Protein AF-A0A2V8UKZ5-F1 (afdb_monomer_lite)

Structure (mmCIF, N/CA/C/O backbone):
data_AF-A0A2V8UKZ5-F1
#
_entry.id   AF-A0A2V8UKZ5-F1
#
loop_
_atom_site.group_PDB
_atom_site.id
_atom_site.type_symbol
_atom_site.label_atom_id
_atom_site.label_alt_id
_atom_site.label_comp_id
_atom_site.label_asym_id
_atom_site.label_entity_id
_atom_site.label_seq_id
_atom_site.pdbx_PDB_ins_code
_atom_site.Cartn_x
_atom_site.Cartn_y
_atom_site.Cartn_z
_atom_site.occupancy
_atom_site.B_iso_or_equiv
_atom_site.auth_seq_id
_atom_site.auth_comp_id
_atom_site.auth_asym_id
_atom_site.auth_atom_id
_atom_site.pdbx_PDB_model_num
ATOM 1 N N . MET A 1 1 ? 8.147 0.205 14.713 1.00 54.38 1 MET A N 1
ATOM 2 C CA . MET A 1 1 ? 8.086 -0.951 13.786 1.00 54.38 1 MET A CA 1
ATOM 3 C C . MET A 1 1 ? 7.005 -0.807 12.683 1.00 54.38 1 MET A C 1
ATOM 5 O O . MET A 1 1 ? 6.117 -1.644 12.615 1.00 54.38 1 MET A O 1
ATOM 9 N N . PRO A 1 2 ? 7.033 0.205 11.784 1.00 68.38 2 PRO A N 1
ATOM 10 C CA . PRO A 1 2 ? 6.020 0.344 10.715 1.00 68.38 2 PRO A CA 1
ATOM 11 C C . PRO A 1 2 ? 6.376 -0.354 9.383 1.00 68.38 2 PRO A C 1
ATOM 13 O O . PRO A 1 2 ? 5.512 -0.553 8.536 1.00 68.38 2 PRO A O 1
ATOM 16 N N . ARG A 1 3 ? 7.642 -0.746 9.174 1.00 78.19 3 ARG A N 1
ATOM 17 C CA . ARG A 1 3 ? 8.151 -1.186 7.857 1.00 78.19 3 ARG A CA 1
ATOM 18 C C . ARG A 1 3 ? 7.547 -2.507 7.365 1.00 78.19 3 ARG A C 1
ATOM 20 O O . ARG A 1 3 ? 7.224 -2.621 6.189 1.00 78.19 3 ARG A O 1
ATOM 27 N N . PHE A 1 4 ? 7.362 -3.474 8.267 1.00 84.56 4 PHE A N 1
ATOM 28 C CA . PHE A 1 4 ? 6.764 -4.772 7.941 1.00 84.56 4 PHE A CA 1
ATOM 29 C C . PHE A 1 4 ? 5.294 -4.636 7.529 1.00 84.56 4 PHE A C 1
ATOM 31 O O . PHE A 1 4 ? 4.895 -5.182 6.507 1.00 84.56 4 PHE A O 1
ATOM 38 N N . ARG A 1 5 ? 4.504 -3.848 8.272 1.00 86.75 5 ARG A N 1
ATOM 39 C CA . ARG A 1 5 ? 3.077 -3.638 7.982 1.00 86.75 5 ARG A CA 1
ATOM 40 C C . ARG A 1 5 ? 2.859 -2.988 6.614 1.00 86.75 5 ARG A C 1
ATOM 42 O O . ARG A 1 5 ? 1.991 -3.421 5.865 1.00 86.75 5 ARG A O 1
ATOM 49 N N . VAL A 1 6 ? 3.693 -2.006 6.263 1.00 85.50 6 VAL A N 1
ATOM 50 C CA . VAL A 1 6 ? 3.673 -1.372 4.934 1.00 85.50 6 VAL A CA 1
ATOM 51 C C . VAL A 1 6 ? 4.002 -2.389 3.841 1.00 85.50 6 VAL A C 1
ATOM 53 O O . VAL A 1 6 ? 3.279 -2.473 2.851 1.00 85.50 6 VAL A O 1
ATOM 56 N N . LEU A 1 7 ? 5.064 -3.183 4.021 1.00 87.38 7 LEU A N 1
ATOM 57 C CA . LEU A 1 7 ? 5.463 -4.209 3.053 1.00 87.38 7 LEU A CA 1
ATOM 58 C C . LEU A 1 7 ? 4.358 -5.257 2.852 1.00 87.38 7 LEU A C 1
ATOM 60 O O . LEU A 1 7 ? 4.029 -5.588 1.715 1.00 87.38 7 LEU A O 1
ATOM 64 N N . TYR A 1 8 ? 3.766 -5.737 3.947 1.00 90.31 8 TYR A N 1
ATOM 65 C CA . TYR A 1 8 ? 2.678 -6.711 3.938 1.00 90.31 8 TYR A CA 1
ATOM 66 C C . TYR A 1 8 ? 1.454 -6.191 3.175 1.00 90.31 8 TYR A C 1
ATOM 68 O O . TYR A 1 8 ? 1.010 -6.834 2.222 1.00 90.31 8 TYR A O 1
ATOM 76 N N . ALA A 1 9 ? 0.976 -4.992 3.530 1.00 89.88 9 ALA A N 1
ATOM 77 C CA . ALA A 1 9 ? -0.167 -4.355 2.880 1.00 89.88 9 ALA A CA 1
ATOM 78 C C . ALA A 1 9 ? 0.074 -4.161 1.377 1.00 89.88 9 ALA A C 1
ATOM 80 O O . ALA A 1 9 ? -0.758 -4.530 0.554 1.00 89.88 9 ALA A O 1
ATOM 81 N N . THR A 1 10 ? 1.250 -3.645 1.014 1.00 88.25 10 THR A N 1
ATOM 82 C CA . THR A 1 10 ? 1.613 -3.372 -0.384 1.00 88.25 10 THR A CA 1
ATOM 83 C C . THR A 1 10 ? 1.666 -4.655 -1.210 1.00 88.25 10 THR A C 1
ATOM 85 O O . THR A 1 10 ? 1.149 -4.698 -2.324 1.00 88.25 10 THR A O 1
ATOM 88 N N . ARG A 1 11 ? 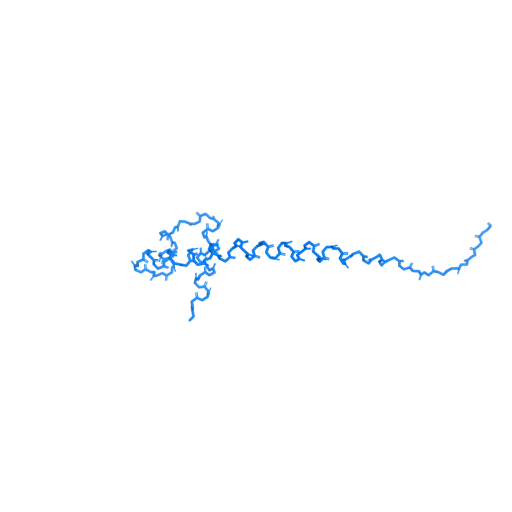2.274 -5.720 -0.671 1.00 89.25 11 ARG A N 1
ATOM 89 C CA . ARG A 1 11 ? 2.415 -6.995 -1.383 1.00 89.25 11 ARG A CA 1
ATOM 90 C C . ARG A 1 11 ? 1.061 -7.652 -1.615 1.00 89.25 11 ARG A C 1
ATOM 92 O O . ARG A 1 11 ? 0.768 -8.049 -2.735 1.00 89.25 11 ARG A O 1
ATOM 99 N N . ARG A 1 12 ? 0.225 -7.739 -0.579 1.00 90.94 12 ARG A N 1
ATOM 100 C CA . ARG A 1 12 ? -1.121 -8.320 -0.688 1.00 90.94 12 ARG A CA 1
ATOM 101 C C . ARG A 1 12 ? -2.001 -7.511 -1.641 1.00 90.94 12 ARG A C 1
ATOM 103 O O . ARG A 1 12 ? -2.667 -8.102 -2.482 1.00 90.94 12 ARG A O 1
ATOM 110 N N . HIS A 1 13 ? -1.930 -6.181 -1.582 1.00 89.62 13 HIS A N 1
ATOM 111 C CA . HIS A 1 13 ? -2.660 -5.323 -2.511 1.00 89.62 13 HIS A CA 1
ATOM 112 C C . HIS A 1 13 ? -2.223 -5.533 -3.971 1.00 89.62 13 HIS A C 1
ATOM 114 O O . HIS A 1 13 ? -3.067 -5.631 -4.855 1.00 89.62 13 HIS A O 1
ATOM 120 N N . HIS A 1 14 ? -0.920 -5.710 -4.232 1.00 85.50 14 HIS A N 1
ATOM 121 C CA . HIS A 1 14 ? -0.420 -6.080 -5.565 1.00 85.50 14 HIS A CA 1
ATOM 122 C C . HIS A 1 14 ? -0.925 -7.443 -6.062 1.00 85.50 14 HIS A C 1
ATOM 124 O O . HIS A 1 14 ? -1.023 -7.644 -7.268 1.00 85.50 14 HIS A O 1
ATOM 130 N N . HIS A 1 15 ? -1.263 -8.362 -5.156 1.00 87.94 15 HIS A N 1
ATOM 131 C CA . HIS A 1 15 ? -1.906 -9.636 -5.487 1.00 87.94 15 HIS A CA 1
ATOM 132 C C . HIS A 1 15 ? -3.438 -9.530 -5.616 1.00 87.94 15 HIS A C 1
ATOM 134 O O . HIS A 1 15 ? -4.102 -10.553 -5.743 1.00 87.94 15 HIS A O 1
ATOM 140 N N . GLY A 1 16 ? -4.001 -8.316 -5.589 1.00 87.56 16 GLY A N 1
ATOM 141 C CA . GLY A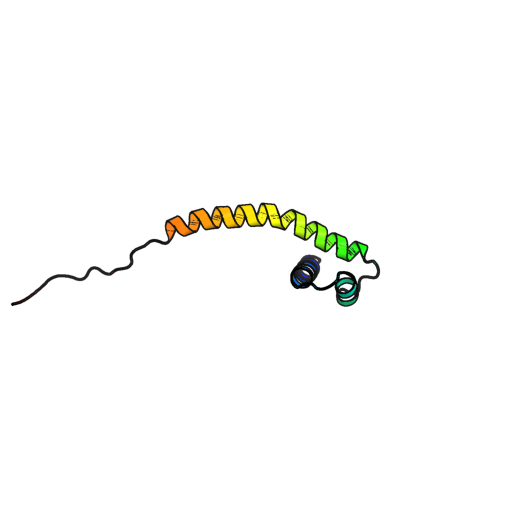 1 16 ? -5.434 -8.072 -5.763 1.00 87.56 16 GLY A CA 1
ATOM 142 C C . GLY A 1 16 ? -6.262 -8.183 -4.482 1.00 87.56 16 GLY A C 1
ATOM 143 O O . GLY A 1 16 ? -7.485 -8.237 -4.560 1.00 87.56 16 GLY A O 1
ATOM 144 N N . VAL A 1 17 ? -5.629 -8.221 -3.304 1.00 89.94 17 VAL A N 1
ATOM 145 C CA . VAL A 1 17 ? -6.360 -8.225 -2.028 1.00 89.94 17 VAL A CA 1
ATOM 146 C C . VAL A 1 17 ? -6.975 -6.851 -1.777 1.00 89.94 17 VAL A C 1
ATOM 148 O O . VAL A 1 17 ? -6.298 -5.819 -1.878 1.00 89.94 17 VAL A O 1
ATOM 151 N N . ASP A 1 18 ? -8.258 -6.859 -1.421 1.00 90.62 18 ASP A N 1
ATOM 152 C CA . ASP A 1 18 ? -9.009 -5.651 -1.120 1.00 90.62 18 ASP A CA 1
ATOM 153 C C . ASP A 1 18 ? -8.506 -4.954 0.154 1.00 90.62 18 ASP A C 1
ATOM 155 O O . ASP A 1 18 ? -8.055 -5.579 1.121 1.00 90.62 18 ASP A O 1
ATOM 159 N N . ILE A 1 19 ? -8.602 -3.628 0.160 1.00 89.25 19 ILE A N 1
ATOM 160 C CA . ILE A 1 19 ? -8.115 -2.790 1.253 1.00 89.25 19 ILE A CA 1
ATOM 161 C C . ILE A 1 19 ? -8.855 -3.050 2.572 1.00 89.25 19 ILE A C 1
ATOM 163 O O . ILE A 1 19 ? -8.239 -2.946 3.637 1.00 89.25 19 ILE A O 1
ATOM 167 N N . GLU A 1 20 ? -10.131 -3.442 2.522 1.00 91.00 20 GLU A N 1
ATOM 168 C CA . GLU A 1 20 ? -10.916 -3.753 3.719 1.00 91.00 20 GLU A CA 1
ATOM 169 C C . GLU A 1 20 ? -10.439 -5.054 4.375 1.00 91.00 20 GLU A C 1
ATOM 171 O O . GLU A 1 20 ? -10.329 -5.145 5.598 1.00 91.00 20 GLU A O 1
ATOM 176 N N . THR A 1 21 ? -10.029 -6.029 3.561 1.00 91.88 21 THR A N 1
ATOM 177 C CA . THR A 1 21 ? -9.395 -7.260 4.055 1.00 91.88 21 THR A CA 1
ATOM 178 C C . THR A 1 21 ? -8.066 -6.935 4.740 1.00 91.88 21 THR A C 1
ATOM 180 O O . THR A 1 21 ? -7.808 -7.380 5.856 1.00 91.88 21 THR A O 1
ATOM 183 N N . LEU A 1 22 ? -7.246 -6.072 4.130 1.00 91.56 22 LEU A N 1
ATOM 184 C CA . LEU A 1 22 ? -5.975 -5.639 4.724 1.00 91.56 22 LEU A CA 1
ATOM 185 C C . LEU A 1 22 ? -6.168 -4.877 6.036 1.00 91.56 22 LEU A C 1
ATOM 187 O O . LEU A 1 22 ? -5.350 -5.009 6.946 1.00 91.56 22 LEU A O 1
ATOM 191 N N . ARG A 1 23 ? -7.238 -4.085 6.155 1.00 93.44 23 ARG A N 1
ATOM 192 C CA . ARG A 1 23 ? -7.597 -3.392 7.398 1.00 93.44 23 ARG A CA 1
ATOM 193 C C . ARG A 1 23 ? -7.835 -4.389 8.534 1.00 93.44 23 ARG A C 1
ATOM 195 O O . ARG A 1 23 ? -7.285 -4.197 9.619 1.00 93.44 23 ARG A O 1
ATOM 202 N N . GLN A 1 24 ? -8.599 -5.447 8.269 1.00 92.38 24 GLN A N 1
ATOM 203 C CA . GLN A 1 24 ? -8.899 -6.495 9.247 1.00 92.38 24 GLN A CA 1
ATOM 204 C C . GLN A 1 24 ? -7.641 -7.289 9.629 1.00 92.38 24 GLN A C 1
ATOM 206 O O . GLN A 1 24 ? -7.358 -7.445 10.814 1.00 92.38 24 GLN A O 1
ATOM 211 N N . GLU A 1 25 ? -6.828 -7.696 8.651 1.00 90.31 25 GLU A N 1
ATOM 212 C CA . GLU A 1 25 ? -5.588 -8.458 8.885 1.00 90.31 25 GLU A CA 1
ATOM 213 C C . GLU A 1 25 ? -4.535 -7.672 9.677 1.00 90.31 25 GLU A C 1
ATOM 215 O O . GLU A 1 25 ? -3.779 -8.238 10.467 1.00 90.31 25 GLU A O 1
ATOM 220 N N . LEU A 1 26 ? -4.483 -6.353 9.486 1.00 89.75 26 LEU A N 1
ATOM 221 C CA . LEU A 1 26 ? -3.574 -5.470 10.218 1.00 89.75 26 LEU A CA 1
ATOM 222 C C . LEU A 1 26 ? -4.124 -5.037 11.586 1.00 89.75 26 LEU A C 1
ATOM 224 O O . LEU A 1 26 ? -3.382 -4.427 12.369 1.00 89.75 26 LEU A O 1
ATOM 228 N N . GLY A 1 27 ? -5.397 -5.329 11.870 1.00 91.31 27 GLY A N 1
ATOM 229 C CA . GLY A 1 27 ? -6.093 -4.896 13.081 1.00 91.31 27 GLY A CA 1
ATOM 230 C C . GLY A 1 27 ? -6.272 -3.379 13.152 1.00 91.31 27 GLY A C 1
ATOM 231 O O . GLY A 1 27 ? -6.151 -2.792 14.225 1.00 91.31 27 GLY A O 1
ATOM 232 N N . HIS A 1 28 ? -6.479 -2.715 12.013 1.00 90.44 28 HIS A N 1
ATOM 233 C CA . HIS A 1 28 ? -6.687 -1.270 11.979 1.00 90.44 28 HIS A CA 1
ATOM 234 C C . HIS A 1 28 ? -8.166 -0.927 12.192 1.00 90.44 28 HIS A C 1
ATOM 236 O O . HIS A 1 28 ? -9.040 -1.345 11.432 1.00 90.44 28 HIS A O 1
ATOM 242 N N . SER A 1 29 ? -8.452 -0.094 13.190 1.00 88.94 29 SER A N 1
ATOM 243 C CA . SER A 1 29 ? -9.812 0.409 13.416 1.00 88.94 29 SER A CA 1
ATOM 244 C C . SER A 1 29 ? -10.283 1.332 12.289 1.00 88.94 29 SER A C 1
ATOM 246 O O . SER A 1 29 ? -11.465 1.348 11.974 1.00 88.94 29 SER A O 1
ATOM 248 N N . ASP A 1 30 ? -9.355 2.048 11.648 1.00 89.50 30 ASP A N 1
ATOM 249 C CA . ASP A 1 30 ? -9.632 2.997 10.569 1.00 89.50 30 ASP A CA 1
ATOM 250 C C . ASP A 1 30 ? -8.928 2.589 9.265 1.00 89.50 30 ASP A C 1
ATOM 252 O O . ASP A 1 30 ? -7.714 2.346 9.223 1.00 89.50 30 ASP A O 1
ATOM 256 N N . ILE A 1 31 ? -9.699 2.570 8.178 1.00 89.75 31 ILE A N 1
ATOM 257 C CA . ILE A 1 31 ? -9.228 2.284 6.823 1.00 89.75 31 ILE A CA 1
ATOM 258 C C . ILE A 1 31 ? -8.190 3.303 6.337 1.00 89.75 31 ILE A C 1
ATOM 260 O O . ILE A 1 31 ? -7.289 2.955 5.565 1.00 89.75 31 ILE A O 1
ATOM 264 N N . THR A 1 32 ? -8.245 4.539 6.841 1.00 90.88 32 THR A N 1
ATOM 265 C CA . THR A 1 32 ? -7.311 5.619 6.488 1.00 90.88 32 THR A CA 1
ATOM 266 C C . THR A 1 32 ? -5.864 5.237 6.797 1.00 90.88 32 THR A C 1
ATOM 268 O O . THR A 1 32 ? -4.954 5.564 6.031 1.00 90.88 32 THR A O 1
ATOM 271 N N . THR A 1 33 ? -5.634 4.470 7.867 1.00 88.12 33 THR A N 1
ATOM 272 C CA . THR A 1 33 ? -4.288 4.010 8.246 1.00 88.12 33 THR A CA 1
ATOM 273 C C . THR A 1 33 ? -3.718 3.052 7.198 1.00 88.12 33 THR A C 1
A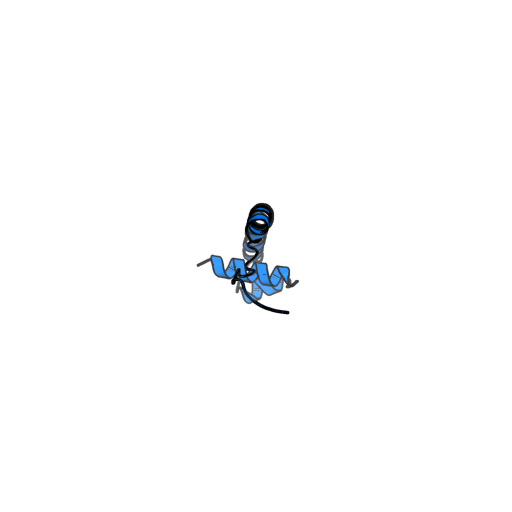TOM 275 O O . THR A 1 33 ? -2.560 3.178 6.792 1.00 88.12 33 THR A O 1
ATOM 278 N N . THR A 1 34 ? -4.545 2.138 6.685 1.00 88.81 34 THR A N 1
ATOM 279 C CA . THR A 1 34 ? -4.166 1.228 5.594 1.00 88.81 34 THR A CA 1
ATOM 280 C C . THR A 1 34 ? -3.927 1.998 4.290 1.00 88.81 34 THR A C 1
ATOM 282 O O . THR A 1 34 ? -2.942 1.740 3.597 1.00 88.81 34 THR A O 1
ATOM 285 N N . GLN A 1 35 ? -4.744 3.013 3.986 1.00 89.38 35 GLN A N 1
ATOM 286 C CA . GLN A 1 35 ? -4.538 3.870 2.810 1.00 89.38 35 GLN A CA 1
ATOM 287 C C . GLN A 1 35 ? -3.196 4.621 2.846 1.00 89.38 35 GLN A C 1
ATOM 289 O O . GLN A 1 35 ? -2.541 4.758 1.812 1.00 89.38 35 GLN A O 1
ATOM 294 N N . ILE A 1 36 ? -2.748 5.091 4.017 1.00 88.44 36 ILE A N 1
ATOM 295 C CA . ILE A 1 36 ? -1.447 5.770 4.168 1.00 88.44 36 ILE A CA 1
ATOM 296 C C . ILE A 1 36 ? -0.287 4.837 3.790 1.00 88.44 36 ILE A C 1
ATOM 298 O O . ILE A 1 36 ? 0.674 5.278 3.145 1.00 88.44 36 ILE A O 1
ATOM 302 N N . TYR A 1 37 ? -0.378 3.551 4.139 1.00 84.81 37 TYR A N 1
ATOM 303 C CA . TYR A 1 37 ? 0.630 2.557 3.760 1.00 84.81 37 TYR A CA 1
ATOM 304 C C . TYR A 1 37 ? 0.694 2.367 2.244 1.00 84.81 37 TYR A C 1
ATOM 306 O O . TYR A 1 37 ? 1.789 2.384 1.680 1.00 84.81 37 TYR A O 1
ATOM 314 N N . LEU A 1 38 ? -0.461 2.288 1.579 1.00 84.44 38 LEU A N 1
ATOM 315 C CA . LEU A 1 38 ? -0.534 2.139 0.124 1.00 84.44 38 LEU A CA 1
ATOM 316 C C . LEU A 1 38 ? -0.042 3.397 -0.614 1.00 84.44 38 LEU A C 1
ATOM 318 O O . LEU A 1 38 ? 0.749 3.292 -1.553 1.00 84.44 38 LEU A O 1
ATOM 322 N N . ARG A 1 39 ? -0.415 4.599 -0.151 1.00 83.75 39 ARG A N 1
ATOM 323 C CA . ARG A 1 39 ? 0.059 5.875 -0.731 1.00 83.75 39 ARG A CA 1
ATOM 324 C C . ARG A 1 39 ? 1.579 6.037 -0.630 1.00 83.75 39 ARG A C 1
ATOM 326 O O . ARG A 1 39 ? 2.230 6.476 -1.581 1.00 83.75 39 ARG A O 1
ATOM 333 N N . SER A 1 40 ? 2.154 5.650 0.508 1.00 73.38 40 SER A N 1
ATOM 334 C CA . SER A 1 40 ? 3.605 5.713 0.743 1.00 73.38 40 SER A CA 1
ATOM 335 C C . SER A 1 40 ? 4.389 4.695 -0.091 1.00 73.38 40 SER A C 1
ATOM 337 O O . SER A 1 40 ? 5.556 4.924 -0.414 1.00 73.38 40 SER A O 1
ATOM 339 N N . ALA A 1 41 ? 3.768 3.565 -0.434 1.00 69.19 41 ALA A N 1
ATOM 340 C CA . ALA A 1 41 ? 4.363 2.563 -1.307 1.00 69.19 41 ALA A CA 1
ATOM 341 C C . ALA A 1 41 ? 4.335 2.990 -2.782 1.00 69.19 41 ALA A C 1
ATOM 343 O O . ALA A 1 41 ? 5.338 2.836 -3.482 1.00 69.19 41 ALA A O 1
ATOM 344 N N . ASN A 1 42 ? 3.232 3.596 -3.233 1.00 63.03 42 ASN A N 1
ATOM 345 C CA . ASN A 1 42 ? 3.065 4.044 -4.617 1.00 63.03 42 ASN A CA 1
ATOM 346 C C . ASN A 1 42 ? 4.062 5.165 -4.990 1.00 63.03 42 ASN A C 1
ATOM 348 O O . ASN A 1 42 ? 4.762 5.095 -5.993 1.00 63.03 42 ASN A O 1
ATOM 352 N N . THR A 1 43 ? 4.261 6.141 -4.101 1.00 59.12 43 THR A N 1
ATOM 353 C CA . THR A 1 43 ? 5.224 7.242 -4.322 1.00 59.12 43 THR A CA 1
ATOM 354 C C . THR A 1 43 ? 6.683 6.793 -4.429 1.00 59.12 43 THR A C 1
ATOM 356 O O . THR A 1 43 ? 7.481 7.436 -5.113 1.00 59.12 43 THR A O 1
ATOM 359 N N . LYS A 1 44 ? 7.058 5.692 -3.767 1.00 56.53 44 LYS A N 1
ATOM 360 C CA . LYS A 1 44 ? 8.408 5.124 -3.884 1.00 56.53 44 LYS A CA 1
ATOM 361 C C . LYS A 1 44 ? 8.536 4.197 -5.082 1.00 56.53 44 LYS A C 1
ATOM 363 O O . LYS A 1 44 ? 9.609 4.176 -5.667 1.00 56.53 44 LYS A O 1
ATOM 368 N N . SER A 1 45 ? 7.473 3.488 -5.457 1.00 60.66 45 SER A N 1
ATOM 369 C CA . SER A 1 45 ? 7.453 2.523 -6.557 1.00 60.66 45 SER A CA 1
ATOM 370 C C . SER A 1 45 ? 8.070 3.073 -7.838 1.00 60.66 45 SER A C 1
ATOM 372 O O . SER A 1 45 ? 9.029 2.490 -8.323 1.00 60.66 45 SER A O 1
ATOM 374 N N . ASP A 1 46 ? 7.585 4.193 -8.371 1.00 59.59 46 ASP A N 1
ATOM 375 C CA . ASP A 1 46 ? 7.872 4.502 -9.778 1.00 59.59 46 ASP A CA 1
ATOM 376 C C . ASP A 1 46 ? 9.255 5.113 -9.976 1.00 59.59 46 ASP A C 1
ATOM 378 O O . ASP A 1 46 ? 10.019 4.654 -10.821 1.00 59.59 46 ASP A O 1
ATOM 382 N N . ARG A 1 47 ? 9.655 6.073 -9.129 1.00 63.22 47 ARG A N 1
ATOM 383 C CA . ARG A 1 47 ? 11.035 6.592 -9.154 1.00 63.22 47 ARG A CA 1
ATOM 384 C C . ARG A 1 47 ? 12.058 5.535 -8.750 1.00 63.22 47 ARG A C 1
ATOM 386 O O . ARG A 1 47 ? 13.182 5.567 -9.244 1.00 63.22 47 ARG A O 1
ATOM 393 N N . HIS A 1 48 ? 11.718 4.639 -7.824 1.00 63.09 48 HIS A N 1
ATOM 394 C CA . HIS A 1 48 ? 12.638 3.585 -7.406 1.00 63.09 48 HIS A CA 1
ATOM 395 C C . HIS A 1 48 ? 12.760 2.501 -8.477 1.00 63.09 48 HIS A C 1
ATOM 397 O O . HIS A 1 48 ? 13.880 2.139 -8.809 1.00 63.09 48 HIS A O 1
ATOM 403 N N . ARG A 1 49 ? 11.646 2.053 -9.071 1.00 61.25 49 ARG A N 1
ATOM 404 C CA . ARG A 1 49 ? 11.633 1.129 -10.215 1.00 61.25 49 ARG A CA 1
ATOM 405 C C . ARG A 1 49 ? 12.378 1.727 -11.400 1.00 61.25 49 ARG A C 1
ATOM 407 O O . ARG A 1 49 ? 13.211 1.036 -11.960 1.0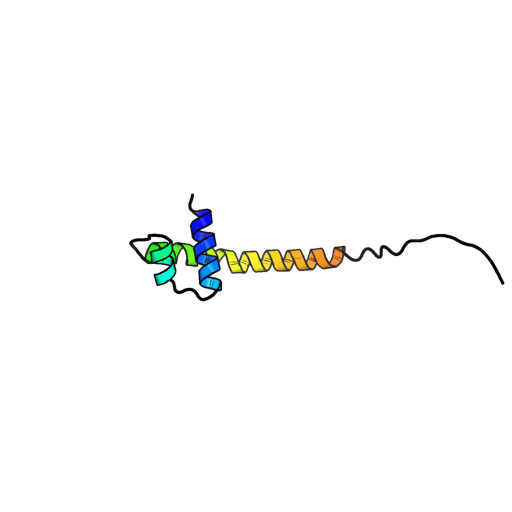0 61.25 49 ARG A O 1
ATOM 414 N N . ALA A 1 50 ? 12.173 3.006 -11.724 1.00 66.19 50 ALA A N 1
ATOM 415 C CA . ALA A 1 50 ? 12.925 3.682 -12.782 1.00 66.19 50 ALA A CA 1
ATOM 416 C C . ALA A 1 50 ? 14.440 3.652 -12.520 1.00 66.19 50 ALA A C 1
ATOM 418 O O . ALA A 1 50 ? 15.189 3.243 -13.397 1.00 66.19 50 ALA A O 1
ATOM 419 N N . ARG A 1 51 ? 14.884 3.984 -11.299 1.00 68.62 51 ARG A N 1
ATOM 420 C CA . ARG A 1 51 ? 16.309 3.932 -10.924 1.00 68.62 51 ARG A CA 1
ATOM 421 C C . ARG A 1 51 ? 16.888 2.520 -10.905 1.00 68.62 51 ARG A C 1
ATOM 423 O O . ARG A 1 51 ? 18.023 2.337 -11.318 1.00 68.62 51 ARG A O 1
ATOM 430 N N . ILE A 1 52 ? 16.141 1.537 -10.403 1.00 66.62 52 ILE A N 1
ATOM 431 C CA . ILE A 1 52 ? 16.576 0.134 -10.384 1.00 66.62 52 ILE A CA 1
ATOM 432 C C . ILE A 1 52 ? 16.672 -0.391 -11.817 1.00 66.62 52 ILE A C 1
ATOM 434 O O . ILE A 1 52 ? 17.699 -0.947 -12.173 1.00 66.62 52 ILE A O 1
ATOM 438 N N . ASN A 1 53 ? 15.667 -0.143 -12.658 1.00 69.50 53 ASN A N 1
ATOM 439 C CA . ASN A 1 53 ? 15.663 -0.561 -14.061 1.00 69.50 53 ASN A CA 1
ATOM 440 C C . ASN A 1 53 ? 16.761 0.147 -14.880 1.00 69.50 53 ASN A C 1
ATOM 442 O O . ASN A 1 53 ? 17.352 -0.453 -15.775 1.00 69.50 53 ASN A O 1
ATOM 446 N N . GLU A 1 54 ? 17.052 1.417 -14.581 1.00 68.12 54 GLU A N 1
ATOM 447 C CA . GLU A 1 54 ? 18.184 2.156 -15.154 1.00 68.12 54 GLU A CA 1
ATOM 448 C C . GLU A 1 54 ? 19.529 1.563 -14.709 1.00 68.12 54 GLU A C 1
ATOM 450 O O . GLU A 1 54 ? 20.417 1.364 -15.536 1.00 68.12 54 GLU A O 1
ATOM 455 N N . ALA A 1 55 ? 19.672 1.219 -13.427 1.00 62.62 55 ALA A N 1
ATOM 456 C CA . ALA A 1 55 ? 20.872 0.566 -12.910 1.00 62.62 55 ALA A CA 1
ATOM 457 C C . ALA A 1 55 ? 21.072 -0.839 -13.510 1.00 62.62 55 ALA A C 1
ATOM 459 O O . ALA A 1 55 ? 22.196 -1.203 -13.858 1.00 62.62 55 ALA A O 1
ATOM 460 N N . ASP A 1 56 ? 19.992 -1.600 -13.702 1.00 59.72 56 ASP A N 1
ATOM 461 C CA . ASP A 1 56 ? 20.024 -2.936 -14.309 1.00 59.72 56 ASP A CA 1
ATOM 462 C C . ASP A 1 56 ? 20.474 -2.881 -15.781 1.00 59.72 56 ASP A C 1
ATOM 464 O O . ASP A 1 56 ? 21.250 -3.721 -16.242 1.00 59.72 56 ASP A O 1
ATOM 468 N N . ARG A 1 57 ? 20.084 -1.823 -16.510 1.00 57.06 57 ARG A N 1
ATOM 469 C CA . ARG A 1 57 ? 20.554 -1.559 -17.883 1.00 57.06 57 ARG A CA 1
ATOM 470 C C . ARG A 1 57 ? 22.078 -1.388 -17.957 1.00 57.06 57 ARG A C 1
ATOM 472 O O . ARG A 1 57 ? 22.681 -1.842 -18.927 1.00 57.06 57 ARG A O 1
ATOM 479 N N . PHE A 1 58 ? 22.705 -0.765 -16.958 1.00 56.62 58 PHE A N 1
ATOM 480 C CA . PHE A 1 58 ? 24.168 -0.648 -16.889 1.00 56.62 58 PHE A CA 1
ATOM 481 C C . PHE A 1 58 ? 24.847 -1.952 -16.442 1.00 56.62 58 PHE A C 1
ATOM 483 O O . PHE A 1 58 ? 25.943 -2.263 -16.912 1.00 56.62 58 PHE A O 1
ATOM 490 N N . ALA A 1 59 ? 24.200 -2.741 -15.579 1.00 56.44 59 ALA A N 1
ATOM 491 C CA . ALA A 1 59 ? 24.726 -4.025 -15.117 1.00 56.44 59 ALA A CA 1
ATOM 492 C C . ALA A 1 59 ? 24.776 -5.081 -16.239 1.00 56.44 59 ALA A C 1
ATOM 494 O O . ALA A 1 59 ? 25.786 -5.776 -16.378 1.00 56.44 59 ALA A O 1
ATOM 495 N N . LEU A 1 60 ? 23.753 -5.139 -17.102 1.00 55.19 60 LEU A N 1
ATOM 496 C CA . LEU A 1 60 ? 23.703 -6.046 -18.261 1.00 55.19 60 LEU A CA 1
ATOM 497 C C . LEU A 1 60 ? 24.830 -5.803 -19.280 1.00 55.19 60 LEU A C 1
ATOM 499 O O . LEU A 1 60 ? 25.281 -6.746 -19.929 1.00 55.19 60 LEU A O 1
ATOM 503 N N . ALA A 1 61 ? 25.341 -4.572 -19.387 1.00 56.66 61 ALA A N 1
ATOM 504 C CA . ALA A 1 61 ? 26.484 -4.259 -20.248 1.00 56.66 61 ALA A CA 1
ATOM 505 C C . ALA A 1 61 ? 27.820 -4.820 -19.713 1.00 56.66 61 ALA A C 1
ATOM 507 O O . ALA A 1 61 ? 28.762 -4.994 -20.482 1.00 56.66 61 ALA A O 1
ATOM 508 N N . SER A 1 62 ? 27.912 -5.134 -18.413 1.00 55.09 62 SER A N 1
ATOM 509 C CA . SER A 1 62 ? 29.158 -5.576 -17.760 1.00 55.09 62 SER A CA 1
ATOM 510 C C . SER A 1 62 ? 29.291 -7.093 -17.569 1.00 55.09 62 SER A C 1
ATOM 512 O O . SER A 1 62 ? 30.350 -7.551 -17.138 1.00 55.09 62 SER A O 1
ATOM 514 N N . THR A 1 63 ? 28.270 -7.905 -17.876 1.00 53.50 63 THR A N 1
ATOM 515 C CA . THR A 1 63 ? 28.319 -9.366 -17.620 1.00 53.50 63 THR A CA 1
ATOM 516 C C . THR A 1 63 ? 28.748 -10.215 -18.824 1.00 53.50 63 THR A C 1
ATOM 518 O O . THR A 1 63 ? 28.872 -11.431 -18.704 1.00 53.50 63 THR A O 1
ATOM 521 N N . CYS A 1 64 ? 29.105 -9.623 -19.967 1.00 47.84 64 CYS A N 1
ATOM 522 C CA . CYS A 1 64 ? 29.764 -10.374 -21.043 1.00 47.84 64 CYS A CA 1
ATOM 523 C C . CYS A 1 64 ? 31.265 -10.556 -20.752 1.00 47.84 64 CYS A C 1
ATOM 525 O O . CYS A 1 64 ? 32.116 -9.959 -21.406 1.00 47.84 64 CYS A O 1
ATOM 527 N N . LYS A 1 65 ? 31.609 -11.405 -19.776 1.00 59.09 65 LYS A N 1
ATOM 528 C CA . LYS A 1 65 ? 32.918 -12.072 -19.774 1.00 59.09 65 LYS A CA 1
ATOM 529 C C . LYS A 1 65 ? 32.765 -13.385 -20.544 1.00 59.09 65 LYS A C 1
ATOM 531 O O . LYS A 1 65 ? 32.136 -14.299 -20.011 1.00 59.09 65 LYS A O 1
ATOM 536 N N . PRO A 1 66 ? 33.332 -13.532 -21.755 1.00 47.06 66 PRO A N 1
ATOM 537 C CA . PRO A 1 66 ? 33.461 -14.844 -22.362 1.00 47.06 66 PRO A CA 1
ATOM 538 C C . PRO A 1 66 ? 34.508 -15.621 -21.557 1.00 47.06 66 PRO A C 1
ATOM 540 O O . PRO A 1 66 ? 35.711 -15.507 -21.777 1.00 47.06 66 PRO A O 1
ATOM 543 N N . PHE A 1 67 ? 34.053 -16.395 -20.574 1.00 53.03 67 PHE A N 1
ATOM 544 C CA . PHE A 1 67 ? 34.861 -17.423 -19.928 1.00 53.03 67 PHE A CA 1
ATOM 545 C C . PHE A 1 67 ? 34.870 -18.661 -20.835 1.00 53.03 67 PHE A C 1
ATOM 547 O O . PHE A 1 67 ? 34.268 -19.684 -20.528 1.00 53.03 67 PHE A O 1
ATOM 554 N N . LEU A 1 68 ? 35.522 -18.555 -21.994 1.00 63.00 68 LEU A N 1
ATOM 555 C CA . LEU A 1 68 ? 35.936 -19.719 -22.777 1.00 63.00 68 LEU A CA 1
ATOM 556 C C . LEU A 1 68 ? 37.464 -19.773 -22.786 1.00 63.00 68 LEU A C 1
ATOM 558 O O . LEU A 1 68 ? 38.156 -19.174 -23.603 1.00 63.00 68 LEU A O 1
ATOM 562 N N . ARG A 1 69 ? 37.933 -20.446 -21.733 1.00 46.00 69 ARG A N 1
ATOM 563 C CA . ARG A 1 69 ? 39.188 -21.176 -21.531 1.00 46.00 69 ARG A CA 1
ATOM 564 C C . ARG A 1 69 ? 40.094 -21.291 -22.772 1.00 46.00 69 ARG A C 1
ATOM 566 O O . ARG A 1 69 ? 39.791 -22.021 -23.708 1.00 46.00 69 ARG A O 1
ATOM 573 N N . ARG A 1 70 ? 41.258 -20.635 -22.706 1.00 53.69 70 ARG A N 1
ATOM 574 C CA . ARG A 1 70 ? 42.468 -21.001 -23.461 1.00 53.69 70 ARG A CA 1
ATOM 575 C C . ARG A 1 70 ? 43.156 -22.181 -22.768 1.00 53.69 70 ARG A C 1
ATOM 577 O O . ARG A 1 70 ? 43.591 -21.995 -21.640 1.00 53.69 70 ARG A O 1
ATOM 584 N N . GLU A 1 71 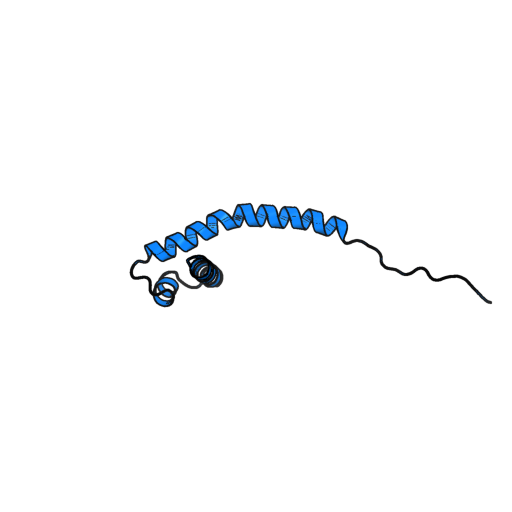? 43.329 -23.298 -23.469 1.00 48.28 71 GLU A N 1
ATOM 585 C CA . GLU A 1 71 ? 44.449 -24.255 -23.330 1.00 48.28 71 GLU A CA 1
ATOM 586 C C . GLU A 1 71 ? 44.759 -24.733 -24.766 1.00 48.28 71 GLU A C 1
ATOM 588 O O . GLU A 1 71 ? 43.861 -25.194 -25.461 1.00 48.28 71 GLU A O 1
ATOM 593 N N . LEU A 1 72 ? 45.828 -24.217 -25.382 1.00 51.78 72 LEU A N 1
ATOM 594 C CA . LEU A 1 72 ? 47.168 -24.824 -25.489 1.00 51.78 72 LEU A CA 1
ATOM 595 C C . LEU A 1 72 ? 47.219 -26.012 -26.472 1.00 51.78 72 LEU A C 1
ATOM 597 O O . LEU A 1 72 ? 46.795 -27.115 -26.163 1.00 51.78 72 LEU A O 1
ATOM 601 N N . THR A 1 73 ? 47.703 -25.689 -27.677 1.00 60.19 73 THR A N 1
ATOM 602 C CA . THR A 1 73 ? 48.741 -26.394 -28.457 1.00 60.19 73 THR A CA 1
ATOM 603 C C . THR A 1 73 ? 48.964 -27.886 -28.176 1.00 60.19 73 THR A C 1
ATOM 605 O O . THR A 1 73 ? 49.443 -28.241 -27.106 1.00 60.19 73 THR A O 1
ATOM 608 N N . ASP A 1 74 ? 48.699 -28.737 -29.176 1.00 47.62 74 ASP A N 1
ATOM 609 C CA . ASP A 1 74 ? 49.705 -29.520 -29.928 1.00 47.62 74 ASP A CA 1
ATOM 610 C C . ASP A 1 74 ? 49.108 -30.809 -30.530 1.00 47.62 74 ASP A C 1
ATOM 612 O O . ASP A 1 74 ? 48.479 -31.602 -29.837 1.00 47.62 74 ASP A O 1
ATOM 616 N N . GLY A 1 75 ? 49.402 -31.053 -31.815 1.00 51.03 75 GLY A N 1
ATOM 617 C CA . GLY A 1 75 ? 49.636 -32.413 -32.318 1.00 51.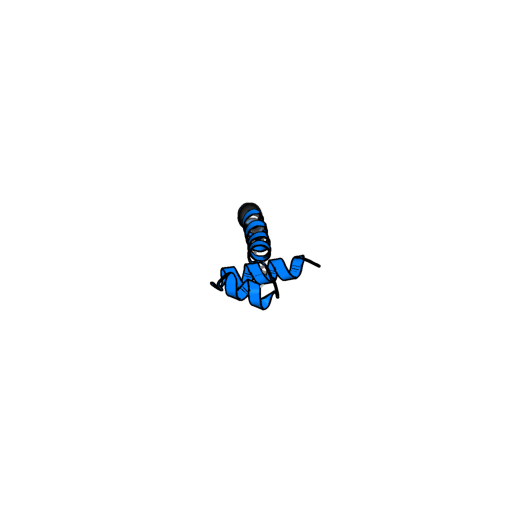03 75 GLY A CA 1
ATOM 618 C C . GLY A 1 75 ? 48.567 -33.101 -33.184 1.00 51.03 75 GLY A C 1
ATOM 619 O O . GLY A 1 75 ? 47.599 -33.648 -32.674 1.00 51.03 75 GLY A O 1
ATOM 620 N N . ASN A 1 76 ? 48.944 -33.263 -34.463 1.00 49.16 76 ASN A N 1
ATOM 621 C CA . ASN A 1 76 ? 48.897 -34.508 -35.257 1.00 49.16 76 ASN A CA 1
ATOM 622 C C . ASN A 1 76 ? 47.625 -34.851 -36.070 1.00 49.16 76 ASN A C 1
ATOM 624 O O . ASN A 1 76 ? 46.626 -35.297 -35.513 1.00 49.16 76 ASN A O 1
ATOM 628 N N . PHE A 1 77 ? 47.689 -34.743 -37.406 1.00 44.09 77 PHE A N 1
ATOM 629 C CA . PHE A 1 77 ? 48.044 -35.819 -38.358 1.00 44.09 77 PHE A CA 1
ATOM 630 C C . PHE A 1 77 ? 48.165 -35.259 -39.784 1.00 44.09 77 PHE A C 1
ATOM 632 O O . PHE A 1 77 ? 47.408 -34.317 -40.111 1.00 44.09 77 PHE A O 1
#

Foldseek 3Di:
DCPVLLVVLQVVVVVVDDLVVSCVVVVPPDSVVSVVSNVVCVVCPPVVVVVVVVVVVVVVVPPPDPPDDDDDDDDDD

Sequence (77 aa):
MPRFRVLYATRRHHHGVDIETLRQELGHSDITTTQIYLRSANTKSDRHRARINEADRFALASTCKPFLRRELTDGNF

pLDDT: mean 72.8, std 16.26, range [44.09, 93.44]

Secondary structure (DSSP, 8-state):
--HHHHHHHHHHHHTT--HHHHHHHHT-S-HHHHHHHHHHHHHHHHHHHHHHHHHHHHHHTT---------------

Radius of gyration: 24.15 Å; chains: 1; bounding box: 61×43×52 Å